Protein AF-A0A933H793-F1 (afdb_monomer_lite)

Secondary structure (DSSP, 8-state):
--SHHHHHHSS-HHHHHHHHHHHHHHHH-HHHHHHHHHHHHHHHHHHHH-S---HHHHHHHHHHHHHHHHHHH-TTTTTHHHHHHTTHHHHHHHHHHHHHH-TTSHHHHHHHHHHHHHHHHHHHHHHHHH--

Radius of gyration: 17.66 Å; chains: 1; bounding box: 32×36×53 Å

Sequence (132 aa):
MSEHAILTTTRSYWAWLIYNPYDILLFAGIPISILFLGSAIRCCRQLFVERSPSSADHLLIAFVITFSLILISGNLRGETARVLLYVQPLIILFAAYNLTLHSSRITFFSYLILTLTLIQTILFQTTLSVYH

Foldseek 3Di:
DDDPVVVLPPQPLVNQLPVLVVVLLVLLAVLLSVLLVVLLVVLVCCVVPPVDDDPVSVVSPVLVVVVNCVSVVCPCRPPSVVVCVVVSVVSNVSSLVSLVVVPPCSVVSVVVRVVRRVVSVVVVVVVVVVVD

Structure (mmCIF, N/CA/C/O backbone):
data_AF-A0A933H793-F1
#
_entry.id   AF-A0A933H793-F1
#
loop_
_atom_site.group_PDB
_atom_site.id
_atom_site.type_symbol
_atom_site.label_atom_id
_atom_site.label_alt_id
_atom_site.label_comp_id
_atom_site.label_asym_id
_atom_site.label_entity_id
_atom_site.label_seq_id
_atom_site.pdbx_PDB_ins_code
_atom_site.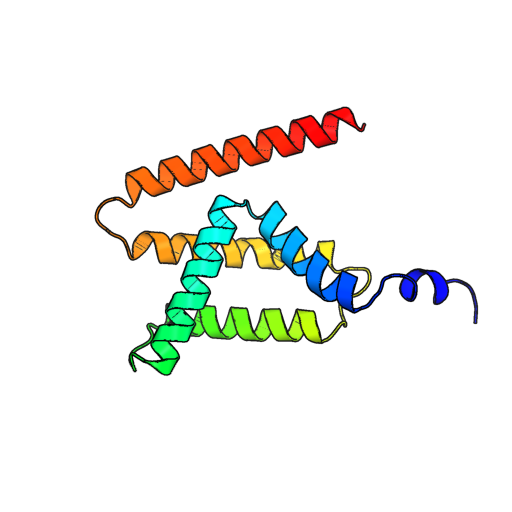Cartn_x
_atom_site.Cartn_y
_atom_site.Cartn_z
_atom_site.occupancy
_atom_site.B_iso_or_equiv
_atom_site.auth_seq_id
_atom_site.auth_comp_id
_atom_site.auth_asym_id
_atom_site.auth_atom_id
_atom_site.pdbx_PDB_model_num
ATOM 1 N N . MET A 1 1 ? 17.417 -14.563 -34.890 1.00 48.84 1 MET A N 1
ATOM 2 C CA . MET A 1 1 ? 17.137 -14.775 -33.450 1.00 48.84 1 MET A CA 1
ATOM 3 C C . MET A 1 1 ? 17.437 -13.460 -32.744 1.00 48.84 1 MET A C 1
ATOM 5 O O . MET A 1 1 ? 18.453 -13.304 -32.084 1.00 48.84 1 MET A O 1
ATOM 9 N N . SER A 1 2 ? 16.628 -12.460 -33.085 1.00 49.19 2 SER A N 1
ATOM 10 C CA . SER A 1 2 ? 17.087 -11.109 -33.421 1.00 49.19 2 SER A CA 1
ATOM 11 C C . SER A 1 2 ? 16.211 -10.060 -32.732 1.00 49.19 2 SER A C 1
ATOM 13 O O . SER A 1 2 ? 14.990 -10.183 -32.717 1.00 49.19 2 SER A O 1
ATOM 15 N N . GLU A 1 3 ? 16.878 -9.062 -32.149 1.00 48.50 3 GLU A N 1
ATOM 16 C CA . GLU A 1 3 ? 16.385 -7.756 -31.665 1.00 48.50 3 GLU A CA 1
ATOM 17 C C . GLU A 1 3 ? 15.397 -7.724 -30.484 1.00 48.50 3 GLU A C 1
ATOM 19 O O . GLU A 1 3 ? 15.600 -6.928 -29.567 1.00 48.50 3 GLU A O 1
ATOM 24 N N . HIS A 1 4 ? 14.410 -8.619 -30.391 1.00 46.06 4 HIS A N 1
ATOM 25 C CA . HIS A 1 4 ? 13.450 -8.597 -29.272 1.00 46.06 4 HIS A CA 1
ATOM 26 C C . HIS A 1 4 ? 14.061 -8.976 -27.914 1.00 46.06 4 HIS A C 1
ATOM 28 O O . HIS A 1 4 ? 13.606 -8.500 -26.875 1.00 46.06 4 HIS A O 1
ATOM 34 N N . ALA A 1 5 ? 15.121 -9.789 -27.902 1.00 48.38 5 ALA A N 1
ATOM 35 C CA . ALA A 1 5 ? 15.778 -10.197 -26.661 1.00 48.38 5 ALA A CA 1
ATOM 36 C C . ALA A 1 5 ? 16.512 -9.025 -25.981 1.00 48.38 5 ALA A C 1
ATOM 38 O O . ALA A 1 5 ? 16.431 -8.879 -24.764 1.00 48.38 5 ALA A O 1
ATOM 39 N N 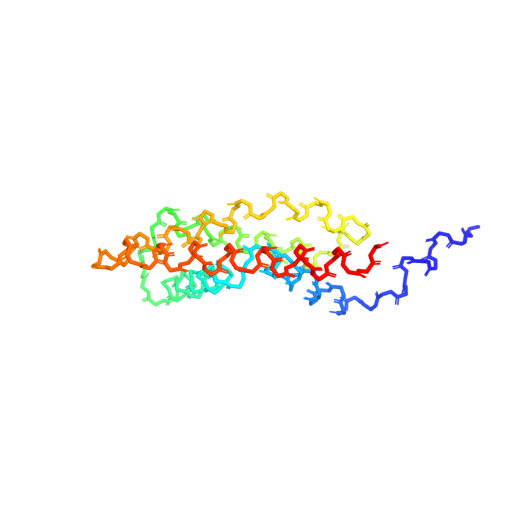. ILE A 1 6 ? 17.144 -8.140 -26.762 1.00 49.34 6 ILE A N 1
ATOM 40 C CA . ILE A 1 6 ? 18.054 -7.092 -26.263 1.00 49.34 6 ILE A CA 1
ATOM 41 C C . ILE A 1 6 ? 17.297 -5.996 -25.488 1.00 49.34 6 ILE A C 1
ATOM 43 O O . ILE A 1 6 ? 17.798 -5.481 -24.483 1.00 49.34 6 ILE A O 1
ATOM 47 N N . LEU A 1 7 ? 16.060 -5.696 -25.899 1.00 50.22 7 LEU A N 1
ATOM 48 C CA . LEU A 1 7 ? 15.187 -4.719 -25.235 1.00 50.22 7 LEU A CA 1
ATOM 49 C C . LEU A 1 7 ? 14.646 -5.219 -23.884 1.00 50.22 7 LEU A C 1
ATOM 51 O O . LEU A 1 7 ? 14.316 -4.416 -23.016 1.00 50.22 7 LEU A O 1
ATOM 55 N N . THR A 1 8 ? 14.582 -6.538 -23.676 1.00 51.44 8 THR A N 1
ATOM 56 C CA . THR A 1 8 ? 14.116 -7.129 -22.406 1.00 51.44 8 THR A CA 1
ATOM 57 C C . THR A 1 8 ? 15.244 -7.371 -21.398 1.00 51.44 8 THR A C 1
ATOM 59 O O . THR A 1 8 ? 14.994 -7.446 -20.195 1.00 51.44 8 THR A O 1
ATOM 62 N N . THR A 1 9 ? 16.497 -7.445 -21.859 1.00 51.47 9 THR A N 1
ATOM 63 C CA . THR A 1 9 ? 17.686 -7.739 -21.037 1.00 51.47 9 THR A CA 1
ATOM 64 C C . THR A 1 9 ? 18.404 -6.517 -20.460 1.00 51.47 9 THR A C 1
ATOM 66 O O . THR A 1 9 ? 19.315 -6.682 -19.654 1.00 51.47 9 THR A O 1
ATOM 69 N N . THR A 1 10 ? 18.035 -5.291 -20.837 1.00 55.28 10 THR A N 1
ATOM 70 C CA . THR A 1 10 ? 18.786 -4.077 -20.453 1.00 55.28 10 THR A CA 1
ATOM 71 C C . THR A 1 10 ? 18.378 -3.465 -19.110 1.00 55.28 10 THR A C 1
ATOM 73 O O . THR A 1 10 ? 19.124 -2.652 -18.565 1.00 55.28 10 THR A O 1
ATOM 76 N N . ARG A 1 11 ? 17.239 -3.854 -18.518 1.00 60.53 11 ARG A N 1
ATOM 77 C CA . ARG A 1 11 ? 16.860 -3.386 -17.174 1.00 60.53 11 ARG A CA 1
ATOM 78 C C . ARG A 1 11 ? 17.379 -4.372 -16.128 1.00 60.53 11 ARG A C 1
ATOM 80 O O . ARG A 1 11 ? 16.951 -5.523 -16.093 1.00 60.53 11 ARG A O 1
ATOM 87 N N . SER A 1 12 ? 18.302 -3.916 -15.278 1.00 79.75 12 SER A N 1
ATOM 88 C CA . SER A 1 12 ? 18.834 -4.700 -14.155 1.00 79.75 12 SER A CA 1
ATOM 89 C C . SER A 1 12 ? 17.692 -5.346 -13.365 1.00 79.75 12 SER A C 1
ATOM 91 O O . SER A 1 12 ? 16.746 -4.658 -12.977 1.00 79.75 12 SER A O 1
ATOM 93 N N . TYR A 1 13 ? 17.778 -6.658 -13.116 1.00 79.62 13 TYR A N 1
ATOM 94 C CA . TYR A 1 13 ? 16.773 -7.391 -12.337 1.00 79.62 13 TYR A CA 1
ATOM 95 C C . TYR A 1 13 ? 16.515 -6.727 -10.983 1.00 79.62 13 TYR A C 1
ATOM 97 O O . TYR A 1 13 ? 15.368 -6.599 -10.574 1.00 79.62 13 TYR A O 1
ATOM 105 N N . TRP A 1 14 ? 17.573 -6.236 -10.339 1.00 80.88 14 TRP A N 1
ATOM 106 C CA . TRP A 1 14 ? 17.492 -5.524 -9.068 1.00 80.88 14 TRP A CA 1
ATOM 107 C C . TRP A 1 14 ? 16.745 -4.200 -9.183 1.00 80.88 1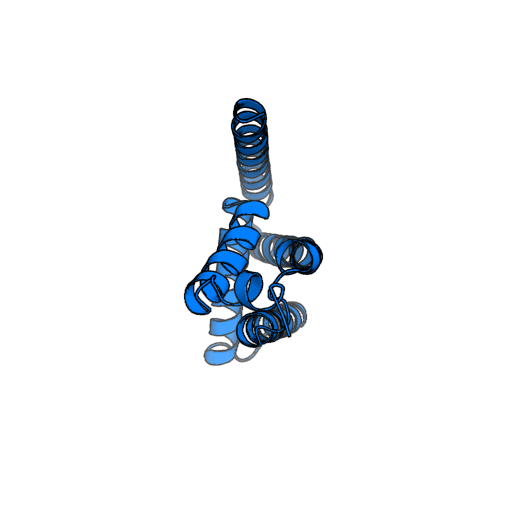4 TRP A C 1
ATOM 109 O O . TRP A 1 14 ? 15.925 -3.882 -8.326 1.00 80.88 14 TRP A O 1
ATOM 119 N N . ALA A 1 15 ? 16.974 -3.459 -10.271 1.00 82.38 15 ALA A N 1
ATOM 120 C CA . ALA A 1 15 ? 16.203 -2.255 -10.544 1.00 82.38 15 ALA A CA 1
ATOM 121 C C . ALA A 1 15 ? 14.726 -2.614 -10.745 1.00 82.38 15 ALA A C 1
ATOM 123 O O . ALA A 1 15 ? 13.866 -2.013 -10.121 1.00 82.38 15 ALA A O 1
ATOM 124 N N . TRP A 1 16 ? 14.412 -3.638 -11.538 1.00 81.94 16 TRP A N 1
ATOM 125 C CA . TRP A 1 16 ? 13.030 -4.087 -11.712 1.00 81.94 16 TRP A CA 1
ATOM 126 C C . TRP A 1 16 ? 12.401 -4.537 -10.376 1.00 81.94 16 TRP A C 1
ATOM 128 O O . TRP A 1 16 ? 11.296 -4.113 -10.046 1.00 81.94 16 TRP A O 1
ATOM 138 N N . LEU A 1 17 ? 13.110 -5.315 -9.559 1.00 84.56 17 LEU A N 1
ATOM 139 C CA . LEU A 1 17 ? 12.596 -5.828 -8.288 1.00 84.56 17 LEU A CA 1
ATOM 140 C C . LEU A 1 17 ? 12.256 -4.709 -7.292 1.00 84.56 17 LEU A C 1
ATOM 142 O O . LEU A 1 17 ? 11.307 -4.858 -6.533 1.00 84.56 17 LEU A O 1
ATOM 146 N N . ILE A 1 18 ? 13.001 -3.598 -7.304 1.00 85.50 18 ILE A N 1
ATOM 147 C CA . ILE A 1 18 ? 12.789 -2.461 -6.394 1.00 85.50 18 ILE A CA 1
ATOM 148 C C . ILE A 1 18 ? 11.813 -1.432 -6.978 1.00 85.50 18 ILE A C 1
ATOM 150 O O . ILE A 1 18 ? 10.923 -0.962 -6.271 1.00 85.50 18 ILE A O 1
ATOM 154 N N . TYR A 1 19 ? 11.939 -1.091 -8.264 1.00 85.12 19 TYR A N 1
ATOM 155 C CA . TYR A 1 19 ? 11.113 -0.049 -8.879 1.00 85.12 19 TYR A CA 1
ATOM 156 C C . TYR A 1 19 ? 9.648 -0.461 -9.020 1.00 85.12 19 TYR A C 1
ATOM 158 O O . TYR A 1 19 ? 8.781 0.379 -8.845 1.00 85.12 19 TYR A O 1
ATOM 166 N N . ASN A 1 20 ? 9.333 -1.734 -9.273 1.00 85.50 20 ASN A N 1
ATOM 167 C CA . ASN A 1 20 ? 7.930 -2.143 -9.389 1.00 85.50 20 ASN A CA 1
ATOM 168 C C . ASN A 1 20 ? 7.121 -2.007 -8.092 1.00 85.50 20 ASN A C 1
ATOM 170 O O . ASN A 1 20 ? 6.055 -1.396 -8.139 1.00 85.50 20 ASN A O 1
ATOM 174 N N . PRO A 1 21 ? 7.558 -2.545 -6.934 1.00 86.25 21 PRO A N 1
ATOM 175 C CA . PRO A 1 21 ? 6.832 -2.319 -5.690 1.00 86.25 21 PRO A CA 1
ATOM 176 C C . PRO A 1 21 ? 6.813 -0.836 -5.324 1.00 86.25 21 PRO A C 1
ATOM 178 O O . PRO A 1 21 ? 5.794 -0.359 -4.835 1.00 86.25 21 PRO A O 1
ATOM 181 N N . TYR A 1 22 ? 7.893 -0.099 -5.608 1.00 87.94 22 TYR A N 1
ATOM 182 C CA . TYR A 1 22 ? 7.921 1.349 -5.429 1.00 87.94 22 TYR A CA 1
ATOM 183 C C . TYR A 1 22 ? 6.832 2.050 -6.252 1.00 87.94 22 TYR A C 1
ATOM 185 O O . TYR A 1 22 ? 6.045 2.794 -5.676 1.00 87.94 22 TYR A O 1
ATOM 193 N N . ASP A 1 23 ? 6.725 1.763 -7.550 1.00 87.06 23 ASP A N 1
ATOM 194 C CA . ASP A 1 23 ? 5.737 2.374 -8.441 1.00 87.06 23 ASP A CA 1
ATOM 195 C C . ASP A 1 23 ? 4.313 2.059 -7.971 1.00 87.06 23 ASP A C 1
ATOM 197 O O . ASP A 1 23 ? 3.495 2.966 -7.834 1.00 87.06 23 ASP A O 1
ATOM 201 N N . ILE A 1 24 ? 4.007 0.800 -7.638 1.00 88.06 24 ILE A N 1
ATOM 202 C CA . ILE A 1 24 ? 2.668 0.426 -7.150 1.00 88.06 24 ILE A CA 1
ATOM 203 C C . ILE A 1 24 ? 2.309 1.197 -5.884 1.00 88.06 24 ILE A C 1
ATOM 205 O O . ILE A 1 24 ? 1.199 1.719 -5.783 1.00 88.06 24 ILE A O 1
ATOM 209 N N . LEU A 1 25 ? 3.223 1.242 -4.911 1.00 89.69 25 LEU A N 1
ATOM 210 C CA . LEU A 1 25 ? 2.996 1.922 -3.638 1.00 89.69 25 LEU A CA 1
ATOM 211 C C . LEU A 1 25 ? 2.888 3.438 -3.841 1.00 89.69 25 LEU A C 1
ATOM 213 O O . LEU A 1 25 ? 2.066 4.104 -3.212 1.00 89.69 25 LEU A O 1
ATOM 217 N N . LEU A 1 26 ? 3.679 3.996 -4.750 1.00 88.19 26 LEU A N 1
ATOM 218 C CA . LEU A 1 26 ? 3.618 5.405 -5.089 1.00 88.19 26 LEU A CA 1
ATOM 219 C C . LEU A 1 26 ? 2.264 5.753 -5.729 1.00 88.19 26 LEU A C 1
ATOM 221 O O . LEU A 1 26 ? 1.599 6.686 -5.275 1.00 88.19 26 LEU A O 1
ATOM 225 N N . PHE A 1 27 ? 1.821 4.972 -6.718 1.00 85.81 27 PHE A N 1
ATOM 226 C CA . PHE A 1 27 ? 0.544 5.169 -7.412 1.00 85.81 27 PHE A CA 1
ATOM 227 C C . PHE A 1 27 ? -0.678 4.828 -6.556 1.00 85.81 27 PHE A C 1
ATOM 229 O O . PHE A 1 27 ? -1.742 5.395 -6.777 1.00 85.81 27 PHE A O 1
ATOM 236 N N . ALA A 1 28 ? -0.547 3.938 -5.569 1.00 86.50 28 ALA A N 1
ATOM 237 C CA . ALA A 1 28 ? -1.607 3.685 -4.594 1.00 86.50 28 ALA A CA 1
ATOM 238 C C . ALA A 1 28 ? -1.843 4.888 -3.664 1.00 86.50 28 ALA A C 1
ATOM 240 O O . ALA A 1 28 ? -2.884 4.968 -3.021 1.00 86.50 28 ALA A O 1
ATOM 241 N N . GLY A 1 29 ? -0.891 5.820 -3.595 1.00 88.81 29 GLY A N 1
ATOM 242 C CA . GLY A 1 29 ? -0.902 6.951 -2.684 1.00 88.81 29 GLY A CA 1
ATOM 243 C C . GLY A 1 29 ? 0.045 6.716 -1.511 1.00 88.81 29 GLY A C 1
ATOM 244 O O . GLY A 1 29 ? -0.050 5.706 -0.817 1.00 88.81 29 GLY A O 1
ATOM 245 N N . ILE A 1 30 ? 0.933 7.673 -1.239 1.00 89.12 30 ILE A N 1
ATOM 246 C CA . ILE A 1 30 ? 1.871 7.631 -0.108 1.00 89.12 30 ILE A CA 1
ATOM 247 C C . ILE A 1 30 ? 1.131 7.378 1.220 1.00 89.12 30 ILE A C 1
ATOM 249 O O . ILE A 1 30 ? 1.558 6.490 1.962 1.00 89.12 30 ILE A O 1
ATOM 253 N N . PRO A 1 31 ? 0.002 8.058 1.526 1.00 89.81 31 PRO A N 1
ATOM 254 C CA . PRO A 1 31 ? -0.727 7.816 2.772 1.00 89.81 31 PRO A CA 1
ATOM 255 C C . PRO A 1 31 ? -1.251 6.378 2.884 1.00 89.81 31 PRO A C 1
ATOM 257 O O . PRO A 1 31 ? -1.145 5.750 3.936 1.00 89.81 31 PRO A O 1
ATOM 260 N N . ILE A 1 32 ? -1.784 5.841 1.785 1.00 90.12 32 ILE A N 1
ATOM 261 C CA . ILE A 1 32 ? -2.350 4.489 1.716 1.00 90.12 32 ILE A CA 1
ATOM 262 C C . ILE A 1 32 ? -1.241 3.445 1.860 1.00 90.12 32 ILE A C 1
ATOM 264 O O . ILE A 1 32 ? -1.382 2.485 2.616 1.00 90.12 32 ILE A O 1
ATOM 268 N N . SER A 1 33 ? -0.108 3.665 1.201 1.00 91.69 33 SER A N 1
ATOM 269 C CA . SER A 1 33 ? 1.052 2.780 1.264 1.00 91.69 33 SER A CA 1
ATOM 270 C C . SER A 1 33 ? 1.662 2.704 2.657 1.00 91.69 33 SER A C 1
ATOM 272 O O . SER A 1 33 ? 2.022 1.616 3.102 1.00 91.69 33 SER A O 1
ATOM 274 N N . ILE A 1 34 ? 1.711 3.819 3.391 1.00 91.19 34 ILE A N 1
ATOM 275 C CA . ILE A 1 34 ? 2.158 3.825 4.791 1.00 91.19 34 ILE A CA 1
ATOM 276 C C . ILE A 1 34 ? 1.244 2.945 5.657 1.00 91.19 34 ILE A C 1
ATOM 278 O O . ILE A 1 34 ? 1.736 2.133 6.443 1.00 91.19 34 ILE A O 1
ATOM 282 N N . LEU A 1 35 ? -0.078 3.052 5.494 1.00 90.25 35 LEU A N 1
ATOM 283 C CA . LEU A 1 35 ? -1.040 2.233 6.242 1.00 90.25 35 LEU A CA 1
ATOM 284 C C . LEU A 1 35 ? -0.936 0.757 5.877 1.00 90.25 35 LEU A C 1
ATOM 286 O O . LEU A 1 35 ? -0.924 -0.100 6.762 1.00 90.25 35 LEU A O 1
ATOM 290 N N . PHE A 1 36 ? -0.823 0.447 4.587 1.00 92.25 36 PHE A N 1
ATOM 291 C CA . PHE A 1 36 ? -0.632 -0.918 4.116 1.00 92.25 36 PHE A CA 1
ATOM 292 C C . PHE A 1 36 ? 0.637 -1.544 4.713 1.00 92.25 36 PHE A C 1
ATOM 294 O O . PHE A 1 36 ? 0.577 -2.633 5.285 1.00 92.25 36 PHE A O 1
ATOM 301 N N . LEU A 1 37 ? 1.768 -0.833 4.671 1.00 91.75 37 LEU A N 1
ATOM 302 C CA . LEU A 1 37 ? 3.024 -1.301 5.262 1.00 91.75 37 LEU A CA 1
ATOM 303 C C . LEU A 1 37 ? 2.910 -1.477 6.780 1.00 91.75 37 LEU A C 1
ATOM 305 O O . LEU A 1 37 ? 3.338 -2.503 7.309 1.00 91.75 37 LEU A O 1
ATOM 309 N N . GLY A 1 38 ? 2.269 -0.539 7.482 1.00 89.94 38 GLY A N 1
ATOM 310 C CA . GLY A 1 38 ? 1.979 -0.676 8.911 1.00 89.94 38 GLY A CA 1
ATOM 311 C C . GLY A 1 38 ? 1.137 -1.919 9.225 1.00 89.94 38 GLY A C 1
ATOM 312 O O . GLY A 1 38 ? 1.385 -2.612 10.212 1.00 89.94 38 GLY A O 1
ATOM 313 N N . SER A 1 39 ? 0.191 -2.255 8.346 1.00 88.06 39 SER A N 1
ATOM 314 C CA . SER A 1 39 ? -0.639 -3.463 8.440 1.00 88.06 39 SER A CA 1
ATOM 315 C C . SER A 1 39 ? 0.168 -4.736 8.265 1.00 88.06 39 SER A C 1
ATOM 317 O O . SER A 1 39 ? 0.034 -5.653 9.074 1.00 88.06 39 SER A O 1
ATOM 319 N N . ALA A 1 40 ? 1.026 -4.776 7.247 1.00 89.75 40 ALA A N 1
ATOM 320 C CA . ALA A 1 40 ? 1.899 -5.907 6.978 1.00 89.75 40 ALA A CA 1
ATOM 321 C C . ALA A 1 40 ? 2.866 -6.151 8.143 1.00 89.75 40 ALA A C 1
ATOM 323 O O . ALA A 1 40 ? 2.943 -7.267 8.652 1.00 89.75 40 ALA A O 1
ATOM 324 N N . ILE A 1 41 ? 3.528 -5.100 8.638 1.00 90.06 41 ILE A N 1
ATOM 325 C CA . ILE A 1 41 ? 4.455 -5.190 9.776 1.00 90.06 41 ILE A CA 1
ATOM 326 C C . ILE A 1 41 ? 3.729 -5.688 11.027 1.00 90.06 41 ILE A C 1
ATOM 328 O O . ILE A 1 41 ? 4.224 -6.581 11.716 1.00 90.06 41 ILE A O 1
ATOM 332 N N . ARG A 1 42 ? 2.540 -5.146 11.317 1.00 88.38 42 ARG A N 1
ATOM 333 C CA . ARG A 1 42 ? 1.737 -5.575 12.464 1.00 88.38 42 ARG A CA 1
ATOM 334 C C . ARG A 1 42 ? 1.339 -7.047 12.356 1.00 88.38 42 ARG A C 1
ATOM 336 O O . ARG A 1 42 ? 1.531 -7.772 13.326 1.00 88.38 42 ARG A O 1
ATOM 343 N N . CYS A 1 43 ? 0.826 -7.488 11.205 1.00 86.56 43 CYS A N 1
ATOM 344 C CA . CYS A 1 43 ? 0.416 -8.883 11.003 1.00 86.56 43 CYS A CA 1
ATOM 345 C C . CYS A 1 43 ? 1.608 -9.840 11.113 1.00 86.56 43 CYS A C 1
ATOM 347 O O . CYS A 1 43 ? 1.504 -10.874 11.768 1.00 86.56 43 CYS A O 1
ATOM 349 N N . CYS A 1 44 ? 2.765 -9.470 10.551 1.00 85.44 44 CYS A N 1
ATOM 350 C CA . CYS A 1 44 ? 4.003 -10.224 10.736 1.00 85.44 44 CYS A CA 1
ATOM 351 C C . CYS A 1 44 ? 4.370 -10.321 12.222 1.00 85.44 44 CYS A C 1
ATOM 353 O O . CYS A 1 44 ? 4.642 -11.409 12.717 1.00 85.44 44 CYS A O 1
ATOM 355 N N . ARG A 1 45 ? 4.321 -9.212 12.970 1.00 85.69 45 ARG A N 1
ATOM 356 C CA . ARG A 1 45 ? 4.610 -9.229 14.410 1.00 85.69 45 ARG A CA 1
ATOM 357 C C . ARG A 1 45 ? 3.631 -10.113 15.181 1.00 85.69 45 ARG A C 1
ATOM 359 O O . ARG A 1 45 ? 4.064 -10.847 16.060 1.00 85.69 45 ARG A O 1
ATOM 366 N N . GLN A 1 46 ? 2.344 -10.073 14.844 1.00 83.75 46 GLN A N 1
ATOM 367 C CA . GLN A 1 46 ? 1.330 -10.920 15.472 1.00 83.75 46 GLN A CA 1
ATOM 368 C C . GLN A 1 46 ? 1.624 -12.401 15.227 1.00 83.75 46 GLN A C 1
ATOM 370 O O . GLN A 1 46 ? 1.704 -13.151 16.186 1.00 83.75 46 GLN A O 1
ATOM 375 N N . LEU A 1 47 ? 1.947 -12.813 13.999 1.00 81.69 47 LEU A N 1
ATOM 376 C CA . LEU A 1 47 ? 2.351 -14.199 13.728 1.00 81.69 47 LEU A CA 1
ATOM 377 C C . LEU A 1 47 ? 3.511 -14.696 14.604 1.00 81.69 47 LEU A C 1
ATOM 379 O O . LEU A 1 47 ? 3.488 -15.842 15.050 1.00 81.69 47 LEU A O 1
ATOM 383 N N . PHE A 1 48 ? 4.529 -13.859 14.828 1.00 81.81 48 PHE A N 1
ATOM 384 C CA . PHE A 1 48 ? 5.719 -14.253 15.588 1.00 81.81 48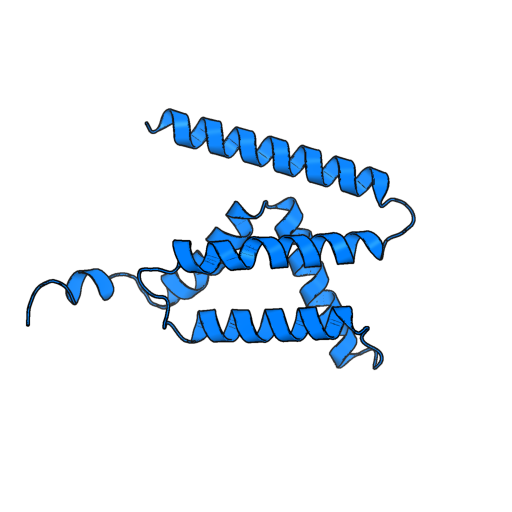 PHE A CA 1
ATOM 385 C C . PHE A 1 48 ? 5.563 -14.105 17.109 1.00 81.81 48 PHE A C 1
ATOM 387 O O . PHE A 1 48 ? 6.223 -14.832 17.848 1.00 81.81 48 PHE A O 1
ATOM 394 N N . VAL A 1 49 ? 4.723 -13.178 17.584 1.00 80.69 49 VAL A N 1
ATOM 395 C CA . VAL A 1 49 ? 4.654 -12.781 19.005 1.00 80.69 49 VAL A CA 1
ATOM 396 C C . VAL A 1 49 ? 3.299 -13.095 19.649 1.00 80.69 49 VAL A C 1
ATOM 398 O O . VAL A 1 49 ? 3.256 -13.592 20.772 1.00 80.69 49 VAL A O 1
ATOM 401 N N . GLU A 1 50 ? 2.186 -12.845 18.960 1.00 64.56 50 GLU A N 1
ATOM 402 C CA . GLU A 1 50 ? 0.822 -12.924 19.500 1.00 64.56 50 GLU A CA 1
ATOM 403 C C . GLU A 1 50 ? 0.022 -13.991 18.730 1.00 64.56 50 GLU A C 1
ATOM 405 O O . GLU A 1 50 ? -0.501 -13.741 17.650 1.00 64.56 50 GLU A O 1
ATOM 410 N N . ARG A 1 51 ? -0.080 -15.209 19.283 1.00 64.25 51 ARG A N 1
ATOM 411 C CA . ARG A 1 51 ? -0.593 -16.436 18.623 1.00 64.25 51 ARG A CA 1
ATOM 412 C C . ARG A 1 51 ? -2.070 -16.432 18.159 1.00 64.25 51 ARG A C 1
ATOM 414 O O . ARG A 1 51 ? -2.634 -17.504 17.954 1.00 64.25 51 ARG A O 1
ATOM 421 N N . SER A 1 52 ? -2.717 -15.285 17.978 1.00 72.06 52 SER A N 1
ATOM 422 C CA . SER A 1 52 ? -4.117 -15.201 17.535 1.00 72.06 52 SER A CA 1
ATOM 423 C C . SER A 1 52 ? -4.344 -14.170 16.415 1.00 72.06 52 SER A C 1
ATOM 425 O O . SER A 1 52 ? -4.995 -13.149 16.648 1.00 72.06 52 SER A O 1
ATOM 427 N N . PRO A 1 53 ? -3.827 -14.409 15.195 1.00 78.88 53 PRO A N 1
ATOM 428 C CA . PRO A 1 53 ? -4.178 -13.604 14.026 1.00 78.88 53 PRO A CA 1
ATOM 429 C C . PRO A 1 53 ? -5.670 -13.739 13.673 1.00 78.88 53 PRO A C 1
ATOM 431 O O . PRO A 1 53 ? -6.238 -14.831 13.712 1.00 78.88 53 PRO A O 1
ATOM 434 N N . SER A 1 54 ? -6.307 -12.632 13.287 1.00 83.12 54 SER A N 1
ATOM 435 C CA . SER A 1 54 ? -7.678 -12.624 12.759 1.00 83.12 54 SER A CA 1
ATOM 436 C C . SER A 1 54 ? -7.736 -13.252 11.359 1.00 83.12 54 SER A C 1
ATOM 438 O O . SER A 1 54 ? -6.728 -13.319 10.651 1.00 83.12 54 SER A O 1
ATOM 440 N N . SER A 1 55 ? -8.914 -13.678 10.892 1.00 84.44 55 SER A N 1
ATOM 441 C CA . SER A 1 55 ? -9.103 -14.186 9.520 1.00 84.44 55 SER A CA 1
ATOM 442 C C . SER A 1 55 ? -8.648 -13.182 8.450 1.00 84.44 55 SER A C 1
ATOM 444 O O . SER A 1 55 ? -8.072 -13.571 7.436 1.00 84.44 55 SER A O 1
ATOM 446 N N . ALA A 1 56 ? -8.845 -11.882 8.693 1.00 85.56 56 ALA A N 1
ATOM 447 C CA . ALA A 1 56 ? -8.375 -10.825 7.797 1.00 85.56 56 ALA A CA 1
ATOM 448 C C . ALA A 1 56 ? -6.842 -10.679 7.800 1.00 85.56 56 ALA A C 1
ATOM 450 O O . ALA A 1 56 ? -6.257 -10.380 6.759 1.00 85.56 56 ALA A O 1
ATOM 451 N N . ASP A 1 57 ? -6.183 -10.948 8.932 1.00 86.75 57 ASP A N 1
ATOM 452 C CA . ASP A 1 57 ? -4.720 -10.923 9.015 1.00 86.75 57 ASP A CA 1
ATOM 453 C C . ASP A 1 57 ? -4.127 -12.080 8.197 1.00 86.75 57 ASP A C 1
ATOM 455 O O . ASP A 1 57 ? -3.187 -11.866 7.436 1.00 86.75 57 ASP A O 1
ATOM 459 N N . HIS A 1 58 ? -4.720 -13.281 8.259 1.00 88.62 58 HIS A N 1
ATOM 460 C CA . HIS A 1 58 ? -4.309 -14.420 7.425 1.00 88.62 58 HIS A CA 1
ATOM 461 C C . HIS A 1 58 ? -4.398 -14.106 5.929 1.00 88.62 58 HIS A C 1
ATOM 463 O O . HIS A 1 58 ? -3.488 -14.448 5.173 1.00 88.62 58 HIS A O 1
ATOM 469 N N . LEU A 1 59 ? -5.470 -13.428 5.502 1.00 90.88 59 LEU A N 1
ATOM 470 C CA . LEU A 1 59 ? -5.632 -13.009 4.112 1.00 90.88 59 LEU A CA 1
ATOM 471 C C . LEU A 1 59 ? -4.562 -11.986 3.707 1.00 90.88 59 LEU A C 1
ATOM 473 O O . LEU A 1 59 ? -3.985 -12.102 2.627 1.00 90.88 59 LEU A O 1
ATOM 477 N N . LEU A 1 60 ? -4.256 -11.023 4.582 1.00 91.12 60 LEU A N 1
ATOM 478 C CA . LEU A 1 60 ? -3.190 -10.046 4.359 1.00 91.12 60 LEU A CA 1
ATOM 479 C C . LEU A 1 60 ? -1.830 -10.735 4.229 1.00 91.12 60 LEU A C 1
ATOM 481 O O . LEU A 1 60 ? -1.073 -10.440 3.309 1.00 91.12 60 LEU A O 1
ATOM 485 N N . ILE A 1 61 ? -1.525 -11.679 5.117 1.00 90.44 61 ILE A N 1
ATOM 486 C CA . ILE A 1 61 ? -0.278 -12.451 5.095 1.00 90.44 61 ILE A CA 1
ATOM 487 C C . ILE A 1 61 ? -0.168 -13.248 3.792 1.00 90.44 61 ILE A C 1
ATOM 489 O O . ILE A 1 61 ? 0.853 -13.165 3.109 1.00 90.44 61 ILE A O 1
ATOM 493 N N . ALA A 1 62 ? -1.221 -13.979 3.417 1.00 91.75 62 ALA A N 1
ATOM 494 C CA . ALA A 1 62 ? -1.260 -14.737 2.171 1.00 91.75 62 ALA A CA 1
ATOM 495 C C . ALA A 1 62 ? -1.049 -13.826 0.955 1.00 91.75 62 ALA A C 1
ATOM 497 O O . ALA A 1 62 ? -0.286 -14.167 0.048 1.00 91.75 62 ALA A O 1
ATOM 498 N N . PHE A 1 63 ? -1.665 -12.642 0.963 1.00 92.19 63 PHE A N 1
ATOM 499 C CA . PHE A 1 63 ? -1.474 -11.627 -0.062 1.00 92.19 63 PHE A CA 1
ATOM 500 C C . PHE A 1 63 ? -0.027 -11.130 -0.121 1.00 92.19 63 PHE A C 1
ATOM 502 O O . PHE A 1 63 ? 0.569 -11.168 -1.192 1.00 92.19 63 PHE A O 1
ATOM 509 N N . VAL A 1 64 ? 0.570 -10.724 1.005 1.00 91.75 64 VAL A N 1
ATOM 510 C CA . VAL A 1 64 ? 1.957 -10.228 1.063 1.00 91.75 64 VAL A CA 1
ATOM 511 C C . VAL A 1 64 ? 2.943 -11.291 0.583 1.00 91.75 64 VAL A C 1
ATOM 513 O O . VAL A 1 64 ? 3.845 -10.975 -0.194 1.00 91.75 64 VAL A O 1
ATOM 516 N N . ILE A 1 65 ? 2.761 -12.551 0.989 1.00 92.31 65 ILE A N 1
ATOM 517 C CA . ILE A 1 65 ? 3.603 -13.669 0.546 1.00 92.31 65 ILE A CA 1
ATOM 518 C C . ILE A 1 65 ? 3.449 -13.882 -0.960 1.00 92.31 65 ILE A C 1
ATOM 520 O O . ILE A 1 65 ? 4.444 -13.893 -1.679 1.00 92.31 65 ILE A O 1
ATOM 524 N N . THR A 1 66 ? 2.215 -14.002 -1.452 1.00 91.06 66 THR A N 1
ATOM 525 C CA . THR A 1 66 ? 1.935 -14.241 -2.877 1.00 91.06 66 THR A CA 1
ATOM 526 C C . THR A 1 66 ? 2.475 -13.107 -3.740 1.00 91.06 66 THR A C 1
ATOM 528 O O . THR A 1 66 ? 3.158 -13.344 -4.732 1.00 91.06 66 THR A O 1
ATOM 531 N N . PHE A 1 67 ? 2.232 -11.865 -3.331 1.00 89.56 67 PHE A N 1
ATOM 532 C CA . PHE A 1 67 ? 2.730 -10.675 -4.002 1.00 89.56 67 PHE A CA 1
ATOM 533 C C . PHE A 1 67 ? 4.263 -10.635 -4.037 1.00 89.56 67 PHE A C 1
ATOM 535 O O . PHE A 1 67 ? 4.850 -10.399 -5.091 1.00 89.56 67 PHE A O 1
ATOM 542 N N . SER A 1 68 ? 4.921 -10.953 -2.919 1.00 89.06 68 SER A N 1
ATOM 543 C CA . SER A 1 68 ? 6.385 -11.029 -2.850 1.00 89.06 68 SER A CA 1
ATOM 544 C C . SER A 1 68 ? 6.943 -12.138 -3.742 1.00 89.06 68 SER A C 1
ATOM 546 O O . SER A 1 68 ? 7.938 -11.923 -4.427 1.00 89.06 68 SER A O 1
ATOM 548 N N . LEU A 1 69 ? 6.294 -13.305 -3.793 1.00 90.50 69 LEU A N 1
ATOM 549 C CA . LEU A 1 69 ? 6.687 -14.406 -4.676 1.00 90.50 69 LEU A CA 1
ATOM 550 C C . LEU A 1 69 ? 6.533 -14.035 -6.152 1.00 90.50 69 LEU A C 1
ATOM 552 O O . LEU A 1 69 ? 7.424 -14.327 -6.945 1.00 90.50 69 LEU A O 1
ATOM 556 N N . ILE A 1 70 ? 5.448 -13.351 -6.520 1.00 87.38 70 ILE A N 1
ATOM 557 C CA . ILE A 1 70 ? 5.235 -12.849 -7.883 1.00 87.38 70 ILE A CA 1
ATOM 558 C C . ILE A 1 70 ? 6.324 -11.837 -8.261 1.00 87.38 70 ILE A C 1
ATOM 560 O O . ILE A 1 70 ? 6.881 -11.919 -9.359 1.00 87.38 70 ILE A O 1
ATOM 564 N N . LEU A 1 71 ? 6.662 -10.916 -7.351 1.00 85.50 71 LEU A N 1
ATOM 565 C CA . LEU A 1 71 ? 7.752 -9.964 -7.553 1.00 85.50 71 LEU A CA 1
ATOM 566 C C . LEU A 1 71 ? 9.092 -10.685 -7.708 1.00 85.50 71 LEU A C 1
ATOM 568 O O . LEU A 1 71 ? 9.794 -10.445 -8.674 1.00 85.50 71 LEU A O 1
ATOM 572 N N . ILE A 1 72 ? 9.446 -11.617 -6.828 1.00 86.56 72 ILE A N 1
ATOM 573 C CA . ILE A 1 72 ? 10.733 -12.329 -6.905 1.00 86.56 72 ILE A CA 1
ATOM 574 C C . ILE A 1 72 ? 10.797 -13.251 -8.132 1.00 86.56 72 ILE A C 1
ATOM 576 O O . ILE A 1 72 ? 11.861 -13.448 -8.715 1.00 86.56 72 ILE A O 1
ATOM 580 N N . SER A 1 73 ? 9.664 -13.796 -8.574 1.00 85.50 73 SER A N 1
ATOM 581 C CA . SER A 1 73 ? 9.608 -14.722 -9.704 1.00 85.50 73 SER A CA 1
ATOM 582 C C . SER A 1 73 ? 10.100 -14.108 -11.016 1.00 85.50 73 SER A C 1
ATOM 584 O O . SER A 1 73 ? 10.538 -14.848 -11.893 1.00 85.50 73 SER A O 1
ATOM 586 N N . GLY A 1 74 ? 10.017 -12.787 -11.201 1.00 78.12 74 GLY A N 1
ATOM 587 C CA . GLY A 1 74 ? 10.473 -12.156 -12.443 1.00 78.12 74 GLY A CA 1
ATOM 588 C C . GLY A 1 74 ? 9.611 -12.454 -13.677 1.00 78.12 74 GLY A C 1
ATOM 589 O O . GLY A 1 74 ? 9.915 -11.936 -14.748 1.00 78.12 74 GLY A O 1
ATOM 590 N N . ASN A 1 75 ? 8.530 -13.233 -13.545 1.00 75.88 75 ASN A N 1
ATOM 591 C CA . ASN A 1 75 ? 7.674 -13.654 -14.661 1.00 75.88 75 ASN A CA 1
ATOM 592 C C . ASN A 1 75 ? 6.912 -12.494 -15.321 1.00 75.88 75 ASN A C 1
ATOM 594 O O . ASN A 1 75 ? 6.493 -12.609 -16.466 1.00 75.88 75 ASN A O 1
ATOM 598 N N . LEU A 1 76 ? 6.749 -11.367 -14.622 1.00 72.62 76 LEU A N 1
ATOM 599 C CA . LEU A 1 76 ? 5.998 -10.207 -15.112 1.00 72.62 76 LEU A CA 1
ATOM 600 C C . LEU A 1 76 ? 6.869 -9.148 -15.806 1.00 72.62 76 LEU A C 1
ATOM 602 O O . LEU A 1 76 ? 6.398 -8.032 -16.028 1.00 72.62 76 LEU A O 1
ATOM 606 N N . ARG A 1 77 ? 8.141 -9.429 -16.121 1.00 72.12 77 ARG A N 1
ATOM 607 C CA . ARG A 1 77 ? 9.028 -8.467 -16.802 1.00 72.12 77 ARG A CA 1
ATOM 608 C C . ARG A 1 77 ? 8.440 -8.067 -18.164 1.00 72.12 77 ARG A C 1
ATOM 610 O O . ARG A 1 77 ? 8.253 -8.910 -19.028 1.00 72.12 77 ARG A O 1
ATOM 617 N N . GLY A 1 78 ? 8.160 -6.775 -18.347 1.00 67.56 78 GLY A N 1
ATOM 618 C CA . GLY A 1 78 ? 7.610 -6.215 -19.593 1.00 67.56 78 GLY A CA 1
ATOM 619 C C . GLY A 1 78 ? 6.110 -5.900 -19.559 1.00 67.56 78 GLY A C 1
ATOM 620 O O . GLY A 1 78 ? 5.675 -4.996 -20.263 1.00 67.56 78 GLY A O 1
ATOM 621 N N . GLU A 1 79 ? 5.334 -6.539 -18.678 1.00 72.50 79 GLU A N 1
ATOM 622 C CA . GLU A 1 79 ? 3.895 -6.251 -18.487 1.00 72.50 79 GLU A CA 1
ATOM 623 C C . GLU A 1 79 ? 3.550 -5.833 -17.053 1.00 72.50 79 GLU A C 1
ATOM 625 O O . GLU A 1 79 ? 2.383 -5.732 -16.669 1.00 72.50 79 GLU A O 1
ATOM 630 N N . THR A 1 80 ? 4.583 -5.566 -16.254 1.00 73.38 80 THR A N 1
ATOM 631 C CA . THR A 1 80 ? 4.477 -5.435 -14.802 1.00 73.38 80 THR A CA 1
ATOM 632 C C . THR A 1 80 ? 3.487 -4.338 -14.419 1.00 73.38 80 THR A C 1
ATOM 634 O O . THR A 1 80 ? 2.572 -4.597 -13.647 1.00 73.38 80 THR A O 1
ATOM 637 N N . ALA A 1 81 ? 3.570 -3.162 -15.046 1.00 69.94 81 ALA A N 1
ATOM 638 C CA . ALA A 1 81 ? 2.664 -2.050 -14.761 1.00 69.94 81 ALA A CA 1
ATOM 639 C C . ALA A 1 81 ? 1.180 -2.408 -14.963 1.00 69.94 81 ALA A C 1
ATOM 641 O O . ALA A 1 81 ? 0.350 -2.036 -14.145 1.00 69.94 81 ALA A O 1
ATOM 642 N N . ARG A 1 82 ? 0.836 -3.174 -16.008 1.00 78.38 82 ARG A N 1
ATOM 643 C CA . ARG A 1 82 ? -0.562 -3.537 -16.301 1.00 78.38 82 ARG A CA 1
ATOM 644 C C . ARG A 1 82 ? -1.103 -4.582 -15.336 1.00 78.38 82 ARG A C 1
ATOM 646 O O . ARG A 1 82 ? -2.212 -4.437 -14.837 1.00 78.38 82 ARG A O 1
ATOM 653 N N . VAL A 1 83 ? -0.315 -5.613 -15.042 1.00 82.44 83 VAL A N 1
ATOM 654 C CA . VAL A 1 83 ? -0.740 -6.697 -14.143 1.00 82.44 83 VAL A CA 1
ATOM 655 C C . VAL A 1 83 ? -0.841 -6.208 -12.698 1.00 82.44 83 VAL A C 1
ATOM 657 O O . VAL A 1 83 ? -1.751 -6.583 -11.963 1.00 82.44 83 VAL A O 1
ATOM 660 N N . LEU A 1 84 ? 0.070 -5.330 -12.290 1.00 80.81 84 LEU A N 1
ATOM 661 C CA . LEU A 1 84 ? 0.121 -4.825 -10.926 1.00 80.81 84 LEU A CA 1
ATOM 662 C C . LEU A 1 84 ? -0.976 -3.805 -10.598 1.00 80.81 84 LEU A C 1
ATOM 664 O O . LEU A 1 84 ? -1.287 -3.620 -9.423 1.00 80.81 84 LEU A O 1
ATOM 668 N N . LEU A 1 85 ? -1.624 -3.198 -11.598 1.00 84.00 85 LEU A N 1
ATOM 669 C CA . LEU A 1 85 ? -2.808 -2.358 -11.367 1.00 84.00 85 LEU A CA 1
ATOM 670 C C . LEU A 1 85 ? -3.936 -3.136 -10.677 1.00 84.00 85 LEU A C 1
ATOM 672 O O . LEU A 1 85 ? -4.610 -2.598 -9.804 1.00 84.00 85 LEU A O 1
ATOM 676 N N . TYR A 1 86 ? -4.096 -4.426 -10.984 1.00 86.75 86 TYR A N 1
ATOM 677 C CA . TYR A 1 86 ? -5.107 -5.272 -10.339 1.00 86.75 86 TYR A CA 1
ATOM 678 C C . TYR A 1 86 ? -4.810 -5.556 -8.859 1.00 86.75 86 TYR A C 1
ATOM 680 O O . TYR A 1 86 ? -5.695 -5.977 -8.118 1.00 86.75 86 TYR A O 1
ATOM 688 N N . VAL A 1 87 ? -3.579 -5.299 -8.408 1.00 87.19 87 VAL A N 1
ATOM 689 C CA . VAL A 1 87 ? -3.143 -5.489 -7.019 1.00 87.19 87 VAL A CA 1
ATOM 690 C C . VAL A 1 87 ? -3.489 -4.273 -6.147 1.00 87.19 87 VAL A C 1
ATOM 692 O O . VAL A 1 87 ? -3.749 -4.426 -4.953 1.00 87.19 87 VAL A O 1
ATOM 695 N N . GLN A 1 88 ? -3.562 -3.069 -6.725 1.00 87.81 88 GLN A N 1
ATOM 696 C CA . GLN A 1 88 ? -3.886 -1.835 -5.995 1.00 87.81 88 GLN A CA 1
ATOM 697 C C . GLN A 1 88 ? -5.175 -1.875 -5.157 1.00 87.81 88 GLN A C 1
ATOM 699 O O . GLN A 1 88 ? -5.108 -1.453 -3.999 1.00 87.81 88 GLN A O 1
ATOM 704 N N . PRO A 1 89 ? -6.333 -2.370 -5.643 1.00 88.31 89 PRO A N 1
ATOM 705 C CA . PRO A 1 89 ? -7.544 -2.394 -4.820 1.00 88.31 89 PRO A CA 1
ATOM 706 C C . PRO A 1 89 ? -7.370 -3.223 -3.541 1.00 88.31 89 PRO A C 1
ATOM 708 O O . PRO A 1 89 ? -7.925 -2.869 -2.503 1.00 88.31 89 PRO A O 1
ATOM 711 N N . LEU A 1 90 ? -6.548 -4.279 -3.575 1.00 90.31 90 LEU A N 1
ATOM 712 C CA . LEU A 1 90 ? -6.239 -5.079 -2.389 1.00 90.31 90 LEU A CA 1
ATOM 713 C C . LEU A 1 90 ? -5.358 -4.310 -1.397 1.00 90.31 90 LEU A C 1
ATOM 715 O O . LEU A 1 90 ? -5.615 -4.354 -0.196 1.00 90.31 90 LEU A O 1
ATOM 719 N N . ILE A 1 91 ? -4.373 -3.546 -1.879 1.00 90.75 91 ILE A N 1
ATOM 720 C CA . ILE A 1 91 ? -3.540 -2.672 -1.034 1.00 90.75 91 ILE A CA 1
ATOM 721 C C . ILE A 1 91 ? -4.416 -1.661 -0.283 1.00 90.75 91 ILE A C 1
ATOM 723 O O . ILE A 1 91 ? -4.277 -1.504 0.932 1.00 90.75 91 ILE A O 1
ATOM 727 N N . ILE A 1 92 ? -5.356 -1.024 -0.988 1.00 90.25 92 ILE A N 1
ATOM 728 C CA . ILE A 1 92 ? -6.297 -0.056 -0.407 1.00 90.25 92 ILE A CA 1
ATOM 729 C C . ILE A 1 92 ? -7.203 -0.734 0.629 1.00 90.25 92 ILE A C 1
ATOM 731 O O . ILE A 1 92 ? -7.398 -0.196 1.719 1.00 90.25 92 ILE A O 1
ATOM 735 N N . LEU A 1 93 ? -7.723 -1.926 0.322 1.00 90.94 93 LEU A N 1
ATOM 736 C CA . LEU A 1 93 ? -8.581 -2.687 1.231 1.00 90.94 93 LEU A CA 1
ATOM 737 C C . LEU A 1 93 ? -7.870 -3.002 2.556 1.00 90.94 93 LEU A C 1
ATOM 739 O O . LEU A 1 93 ? -8.425 -2.766 3.630 1.00 90.94 93 LEU A O 1
ATOM 743 N N . PHE A 1 94 ? -6.631 -3.492 2.497 1.00 90.44 94 PHE A N 1
ATOM 744 C CA . PHE A 1 94 ? -5.853 -3.806 3.697 1.00 90.44 94 PHE A CA 1
ATOM 745 C C . PHE A 1 94 ? -5.439 -2.551 4.478 1.00 90.44 94 PHE A C 1
ATOM 747 O O . PHE A 1 94 ? -5.462 -2.567 5.710 1.00 90.44 94 PHE A O 1
ATOM 754 N N . ALA A 1 95 ? -5.129 -1.450 3.787 1.00 88.75 95 ALA A N 1
ATOM 755 C CA . ALA A 1 95 ? -4.892 -0.156 4.423 1.00 88.75 95 ALA A CA 1
ATOM 756 C C . ALA A 1 95 ? -6.134 0.343 5.186 1.00 88.75 95 ALA A C 1
ATOM 758 O O . ALA A 1 95 ? -6.024 0.783 6.333 1.00 88.75 95 ALA A O 1
ATOM 759 N N . ALA A 1 96 ? -7.324 0.227 4.587 1.00 87.62 96 ALA A N 1
ATOM 760 C CA . ALA A 1 96 ? -8.585 0.604 5.219 1.00 87.62 96 ALA A CA 1
ATOM 761 C C . ALA A 1 96 ? -8.908 -0.279 6.434 1.00 87.62 96 ALA A C 1
ATOM 763 O O . ALA A 1 96 ? -9.285 0.237 7.487 1.00 87.62 96 ALA A O 1
ATOM 764 N N . TYR A 1 97 ? -8.693 -1.594 6.328 1.00 87.06 97 TYR A N 1
ATOM 765 C CA . TYR A 1 97 ? -8.861 -2.523 7.447 1.00 87.06 97 TYR A CA 1
ATOM 766 C C . TYR A 1 97 ? -8.022 -2.105 8.665 1.00 87.06 97 TYR A C 1
ATOM 768 O O . TYR A 1 97 ? -8.527 -2.072 9.786 1.00 87.06 97 TYR A O 1
ATOM 776 N N . ASN A 1 98 ? -6.773 -1.683 8.469 1.00 83.06 98 ASN A N 1
ATOM 777 C CA . ASN A 1 98 ? -5.930 -1.207 9.570 1.00 83.06 98 ASN A CA 1
ATOM 778 C C . ASN A 1 98 ? -6.482 0.029 10.273 1.00 83.06 98 ASN A C 1
ATOM 780 O O . ASN A 1 98 ? -6.434 0.122 11.501 1.00 83.06 98 ASN A O 1
ATOM 784 N N . LEU A 1 99 ? -7.062 0.942 9.496 1.00 83.62 99 LEU A N 1
ATOM 785 C CA . LEU A 1 99 ? -7.695 2.137 10.026 1.00 83.62 99 LEU A CA 1
ATOM 786 C C . LEU A 1 99 ? -8.876 1.790 10.942 1.00 83.62 99 LEU A C 1
ATOM 788 O O . LEU A 1 99 ? -9.044 2.412 11.990 1.00 83.62 99 LEU A O 1
ATOM 792 N N . THR A 1 100 ? -9.650 0.756 10.587 1.00 82.56 100 THR A N 1
ATOM 793 C CA . THR A 1 100 ? -10.791 0.292 11.399 1.00 82.56 100 THR A CA 1
ATOM 794 C C . THR A 1 100 ? -10.397 -0.263 12.760 1.00 82.56 100 THR A C 1
ATOM 796 O O . THR A 1 100 ? -11.190 -0.219 13.696 1.00 82.56 100 THR A O 1
ATOM 799 N N . LEU A 1 101 ? -9.151 -0.709 12.910 1.00 77.31 101 LEU A N 1
ATOM 800 C CA . LEU A 1 101 ? -8.652 -1.268 14.163 1.00 77.31 101 LEU A CA 1
ATOM 801 C C . LEU A 1 101 ? -8.286 -0.175 15.185 1.00 77.31 101 LEU A C 1
ATOM 803 O O . LEU A 1 101 ? -8.210 -0.462 16.377 1.00 77.31 101 LEU A O 1
ATOM 807 N N . HIS A 1 102 ? -8.120 1.083 14.755 1.00 75.38 102 HIS A N 1
ATOM 808 C CA . HIS A 1 102 ? -7.877 2.236 15.631 1.00 75.38 102 HIS A CA 1
ATOM 809 C C . HIS A 1 102 ? -9.149 3.091 15.791 1.00 75.38 102 HIS A C 1
ATOM 811 O O . HIS A 1 102 ? -9.334 4.134 15.164 1.00 75.38 102 HIS A O 1
ATOM 817 N N . SER A 1 103 ? -10.037 2.640 16.682 1.00 64.00 103 SER A N 1
ATOM 818 C CA . SER A 1 103 ? -11.427 3.109 16.792 1.00 64.00 103 SER A CA 1
ATOM 819 C C . SER A 1 103 ? -11.628 4.570 17.229 1.00 64.00 103 SER A C 1
ATOM 821 O O . SER A 1 103 ? -12.659 5.145 16.893 1.00 64.00 103 SER A O 1
ATOM 823 N N . SER A 1 104 ? -10.716 5.199 17.981 1.00 70.44 104 SER A N 1
ATOM 824 C CA . SER A 1 104 ? -11.032 6.493 18.627 1.00 70.44 104 SER A CA 1
ATOM 825 C C . SER A 1 104 ? -10.898 7.719 17.717 1.00 70.44 104 SER A C 1
ATOM 827 O O . SER A 1 104 ? -11.410 8.786 18.047 1.00 70.44 104 SER A O 1
ATOM 829 N N . ARG A 1 105 ? -10.211 7.597 16.575 1.00 78.94 105 ARG A N 1
ATOM 830 C CA . ARG A 1 105 ? -9.953 8.722 15.653 1.00 78.94 105 ARG A CA 1
ATOM 831 C C . ARG A 1 105 ? -10.135 8.359 14.180 1.00 78.94 105 ARG A C 1
ATOM 833 O O . ARG A 1 105 ? -9.687 9.105 13.311 1.00 78.94 105 ARG A O 1
ATOM 840 N N . ILE A 1 106 ? -10.801 7.239 13.895 1.00 81.44 106 ILE A N 1
ATOM 841 C CA . ILE A 1 106 ? -10.936 6.700 12.538 1.00 81.44 106 ILE A CA 1
ATOM 842 C C . ILE A 1 106 ? -11.503 7.728 11.555 1.00 81.44 106 ILE A C 1
ATOM 844 O O . ILE A 1 106 ? -10.961 7.887 10.468 1.00 81.44 106 ILE A O 1
ATOM 848 N N . THR A 1 107 ? -12.527 8.485 11.952 1.00 79.94 107 THR A N 1
ATOM 849 C CA . THR A 1 107 ? -13.180 9.481 11.095 1.00 79.94 107 THR A CA 1
ATOM 850 C C . THR A 1 107 ? -12.216 10.598 10.705 1.00 79.94 107 THR A C 1
ATOM 852 O O . THR A 1 107 ? -12.085 10.922 9.529 1.00 79.94 107 THR A O 1
ATOM 855 N N . PHE A 1 108 ? -11.479 11.143 11.678 1.00 84.62 108 PHE A N 1
ATOM 856 C CA . PHE A 1 108 ? -10.4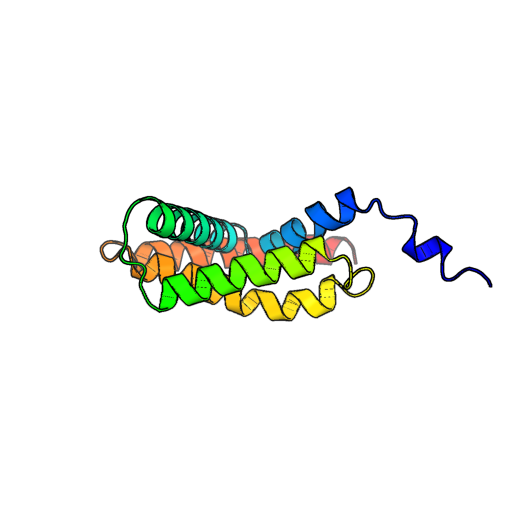92 12.193 11.430 1.00 84.62 108 PHE A CA 1
ATOM 857 C C . PHE A 1 108 ? -9.352 11.695 10.538 1.00 84.62 108 PHE A C 1
ATOM 859 O O . PHE A 1 108 ? -9.025 12.338 9.543 1.00 84.62 108 PHE A O 1
ATOM 866 N N . PHE A 1 109 ? -8.780 10.529 10.855 1.00 84.94 109 PHE A N 1
ATOM 867 C CA . PHE A 1 109 ? -7.707 9.958 10.045 1.00 84.94 109 PHE A CA 1
ATOM 868 C C . PHE A 1 109 ? -8.181 9.614 8.633 1.00 84.94 109 PHE A C 1
ATOM 870 O O . PHE A 1 109 ? -7.453 9.891 7.689 1.00 84.94 109 PHE A O 1
ATOM 877 N N . SER A 1 110 ? -9.404 9.102 8.463 1.00 83.94 110 SER A N 1
ATOM 878 C CA . SER A 1 110 ? -9.986 8.824 7.141 1.00 83.94 110 SER A CA 1
ATOM 879 C C . SER A 1 110 ? -10.049 10.089 6.290 1.00 83.94 110 SER A C 1
ATOM 881 O O . SER A 1 110 ? -9.570 10.089 5.159 1.00 83.94 110 SER A O 1
ATOM 883 N N . TYR A 1 111 ? -10.578 11.188 6.841 1.00 87.50 111 TYR A N 1
ATOM 884 C CA . TYR A 1 111 ? -10.633 12.470 6.135 1.00 87.50 111 TYR A CA 1
ATOM 885 C C . TYR A 1 111 ? -9.240 13.027 5.826 1.00 87.50 111 TYR A C 1
ATOM 887 O O . TYR A 1 111 ? -9.014 13.549 4.733 1.00 87.50 111 TYR A O 1
ATOM 895 N N . LEU A 1 112 ? -8.283 12.876 6.744 1.00 88.44 112 LEU A N 1
ATOM 896 C CA . LEU A 1 112 ? -6.897 13.275 6.512 1.00 88.44 112 LEU A CA 1
ATOM 897 C C . LEU A 1 112 ? -6.253 12.458 5.380 1.00 88.44 112 LEU A C 1
ATOM 899 O O . LEU A 1 112 ? -5.622 13.015 4.492 1.00 88.44 112 LEU A O 1
ATOM 903 N N . ILE A 1 113 ? -6.443 11.140 5.370 1.00 88.25 113 ILE A N 1
ATOM 904 C CA . ILE A 1 113 ? -5.906 10.255 4.329 1.00 88.25 113 ILE A CA 1
ATOM 905 C C . ILE A 1 113 ? -6.531 10.588 2.977 1.00 88.25 113 ILE A C 1
ATOM 907 O O . ILE A 1 113 ? -5.811 10.715 1.993 1.00 88.25 113 ILE A O 1
ATOM 911 N N . LEU A 1 114 ? -7.850 10.782 2.923 1.00 88.44 114 LEU A N 1
ATOM 912 C CA . LEU A 1 114 ? -8.546 11.145 1.690 1.00 88.44 114 LEU A CA 1
ATOM 913 C C . LEU A 1 114 ? -8.074 12.492 1.143 1.00 88.44 114 LEU A C 1
ATOM 915 O O . LEU A 1 114 ? -7.814 12.596 -0.052 1.00 88.44 114 LEU A O 1
ATOM 919 N N . THR A 1 115 ? -7.915 13.504 1.999 1.00 89.69 115 THR A N 1
ATOM 920 C CA . THR A 1 115 ? -7.416 14.818 1.565 1.00 89.69 115 THR A CA 1
ATOM 921 C C . THR A 1 115 ? -5.975 14.734 1.069 1.00 89.69 115 THR A C 1
ATOM 923 O O . THR A 1 115 ? -5.677 15.269 0.004 1.00 89.69 115 THR A O 1
ATOM 926 N N . LEU A 1 116 ? -5.095 14.001 1.758 1.00 90.19 116 LEU A N 1
ATOM 927 C CA . LEU A 1 116 ? -3.715 13.789 1.313 1.00 90.19 116 LEU A CA 1
ATOM 928 C C . LEU A 1 116 ? -3.634 13.022 -0.017 1.00 90.19 116 LEU A C 1
ATOM 930 O O . LEU A 1 116 ? -2.874 13.418 -0.899 1.00 90.19 116 LEU A O 1
ATOM 934 N N . THR A 1 117 ? -4.430 11.967 -0.200 1.00 87.62 117 THR A N 1
ATOM 935 C CA . THR A 1 117 ? -4.473 11.208 -1.462 1.00 87.62 117 THR A CA 1
ATOM 936 C C . THR A 1 117 ? -5.035 12.057 -2.602 1.00 87.62 117 THR A C 1
ATOM 938 O O . THR A 1 117 ? -4.542 11.985 -3.729 1.00 87.62 117 THR A O 1
ATOM 941 N N . LEU A 1 118 ? -6.025 12.908 -2.320 1.00 90.38 118 LEU A N 1
ATOM 942 C CA . LEU A 1 118 ? -6.594 13.830 -3.299 1.00 90.38 11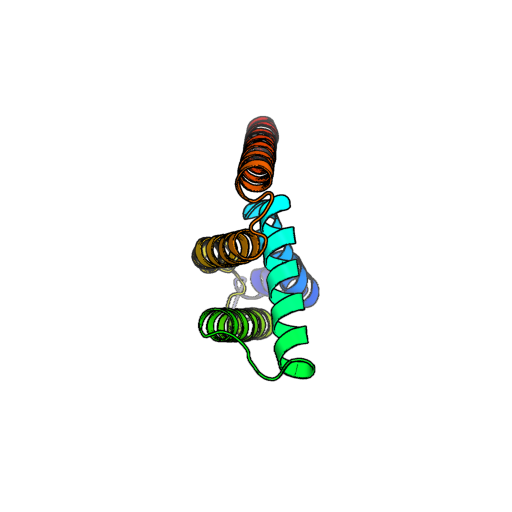8 LEU A CA 1
ATOM 943 C C . LEU A 1 118 ? -5.567 14.886 -3.727 1.00 90.38 118 LEU A C 1
ATOM 945 O O . LEU A 1 118 ? -5.380 15.100 -4.922 1.00 90.38 118 LEU A O 1
ATOM 949 N N . ILE A 1 119 ? -4.832 15.467 -2.774 1.00 90.50 119 ILE A N 1
ATOM 950 C CA . ILE A 1 119 ? -3.713 16.378 -3.057 1.00 90.50 119 ILE A CA 1
ATOM 951 C C . ILE A 1 119 ? -2.654 15.678 -3.914 1.00 90.50 119 ILE A C 1
ATOM 953 O O . ILE A 1 119 ? -2.233 16.228 -4.929 1.00 90.50 119 ILE A O 1
ATOM 957 N N . GLN A 1 120 ? -2.248 14.458 -3.554 1.00 89.00 120 GLN A N 1
ATOM 958 C CA . GLN A 1 120 ? -1.266 13.697 -4.329 1.00 89.00 120 GLN A CA 1
ATOM 959 C C . GLN A 1 120 ? -1.749 13.429 -5.761 1.00 89.00 120 GLN A C 1
ATOM 961 O O . GLN A 1 120 ? -0.971 13.556 -6.704 1.00 89.00 120 GLN A O 1
ATOM 966 N N . THR A 1 121 ? -3.028 13.097 -5.933 1.00 86.56 121 THR A N 1
ATOM 967 C CA . THR A 1 121 ? -3.619 12.851 -7.255 1.00 86.56 121 THR A CA 1
ATOM 968 C C . THR A 1 121 ? -3.594 14.115 -8.111 1.00 86.56 121 THR A C 1
ATOM 970 O O . THR A 1 121 ? -3.185 14.055 -9.268 1.00 86.56 121 THR A O 1
ATOM 973 N N . ILE A 1 122 ? -3.944 15.270 -7.532 1.00 88.94 122 ILE A N 1
ATOM 974 C CA . ILE A 1 122 ? -3.865 16.565 -8.221 1.00 88.94 122 ILE A CA 1
ATOM 975 C C . ILE A 1 122 ? -2.418 16.873 -8.616 1.00 88.94 122 ILE A C 1
ATOM 977 O O . ILE A 1 122 ? -2.179 17.251 -9.757 1.00 88.94 122 ILE A O 1
ATOM 981 N N . LEU A 1 123 ? -1.452 16.675 -7.713 1.00 87.38 123 LEU A N 1
ATOM 982 C CA . LEU A 1 123 ? -0.031 16.901 -8.000 1.00 87.38 123 LEU A CA 1
ATOM 983 C C . LEU A 1 123 ? 0.490 15.999 -9.123 1.00 87.38 123 LEU A C 1
ATOM 985 O O . LEU A 1 123 ? 1.241 16.462 -9.980 1.00 87.38 123 LEU A O 1
ATOM 989 N N . PHE A 1 124 ? 0.093 14.726 -9.158 1.00 86.94 124 PHE A N 1
ATOM 990 C CA . PHE A 1 124 ? 0.448 13.852 -10.275 1.00 86.94 124 PHE A CA 1
ATOM 991 C C . PHE A 1 124 ? -0.198 14.295 -11.574 1.00 86.94 124 PHE A C 1
ATOM 993 O O . PHE A 1 124 ? 0.482 14.338 -12.596 1.00 86.94 124 PHE A O 1
ATOM 1000 N N . GLN A 1 125 ? -1.473 14.671 -11.536 1.00 87.00 125 GLN A N 1
ATOM 1001 C CA . GLN A 1 125 ? -2.167 15.148 -12.719 1.00 87.00 125 GLN A CA 1
ATOM 1002 C C . GLN A 1 125 ? -1.527 16.425 -13.276 1.00 87.00 125 GLN A C 1
ATOM 1004 O O . GLN A 1 125 ? -1.289 16.502 -14.478 1.00 87.00 125 GLN A O 1
ATOM 1009 N N . THR A 1 126 ? -1.198 17.403 -12.428 1.00 86.31 126 THR A N 1
ATOM 1010 C CA . THR A 1 126 ? -0.557 18.649 -12.869 1.00 86.31 126 THR A CA 1
ATOM 1011 C C . THR A 1 126 ? 0.851 18.403 -13.386 1.00 86.31 126 THR A C 1
ATOM 1013 O O . THR A 1 126 ? 1.200 18.913 -14.443 1.00 86.31 126 THR A O 1
ATOM 1016 N N . THR A 1 127 ? 1.643 17.580 -12.699 1.00 82.56 127 THR A N 1
ATOM 1017 C CA . THR A 1 127 ? 3.008 17.265 -13.134 1.00 82.56 127 THR A CA 1
ATOM 1018 C C . THR A 1 127 ? 2.993 16.552 -14.484 1.00 82.56 127 THR A C 1
ATOM 1020 O O . THR A 1 127 ? 3.686 16.978 -15.397 1.00 82.56 127 THR A O 1
ATOM 1023 N N . LEU A 1 128 ? 2.162 15.518 -14.656 1.00 76.44 128 LEU A N 1
ATOM 1024 C CA . LEU A 1 128 ? 2.060 14.775 -15.918 1.00 76.44 128 LEU A CA 1
ATOM 1025 C C . LEU A 1 128 ? 1.486 15.628 -17.058 1.00 76.44 128 LEU A C 1
ATOM 1027 O O . LEU A 1 128 ? 1.918 15.478 -18.196 1.00 76.44 128 LEU A O 1
ATOM 1031 N N . SER A 1 129 ? 0.562 16.545 -16.757 1.00 73.44 129 SER A N 1
ATOM 1032 C CA . SER A 1 129 ? -0.001 17.474 -17.743 1.00 73.44 129 SER A CA 1
ATOM 1033 C C . SER A 1 129 ? 0.989 18.539 -18.215 1.00 73.44 129 SER A C 1
ATOM 1035 O O . SER A 1 129 ? 0.768 19.108 -19.273 1.00 73.44 129 SER A O 1
ATOM 1037 N N . VAL A 1 130 ? 2.038 18.846 -17.447 1.00 71.00 130 VAL A N 1
ATOM 1038 C CA . VAL A 1 130 ? 3.072 19.822 -17.840 1.00 71.00 130 VAL A CA 1
ATOM 1039 C C . VAL A 1 130 ? 4.087 19.213 -18.819 1.00 71.00 130 VAL A C 1
ATOM 1041 O O . VAL A 1 130 ? 4.751 19.947 -19.545 1.00 71.00 130 VAL A O 1
ATOM 1044 N N . TYR A 1 131 ? 4.204 17.883 -18.861 1.00 56.12 131 TYR A N 1
ATOM 1045 C CA . TYR A 1 131 ? 5.107 17.164 -19.772 1.00 56.12 131 TYR A CA 1
ATOM 1046 C C . TYR A 1 131 ? 4.440 16.703 -21.083 1.00 56.12 131 TYR A C 1
ATOM 1048 O O . TYR A 1 131 ? 5.103 16.044 -21.887 1.00 56.12 131 TYR A O 1
ATOM 1056 N N . HIS A 1 132 ? 3.164 17.040 -21.299 1.00 47.22 132 HIS A N 1
ATOM 1057 C CA . HIS A 1 132 ? 2.407 16.799 -22.532 1.00 47.22 132 HIS A CA 1
ATOM 1058 C C . HIS A 1 132 ? 2.118 18.111 -23.259 1.00 47.22 132 HIS A C 1
ATOM 1060 O O . HIS A 1 132 ? 2.179 18.089 -24.509 1.00 47.22 132 HIS A O 1
#

pLDDT: mean 81.28, std 11.85, range [46.06, 92.31]